Protein AF-A0A958V878-F1 (afdb_monomer)

Structure (mmCIF, N/CA/C/O backbone):
data_AF-A0A958V878-F1
#
_entry.id   AF-A0A958V878-F1
#
loop_
_atom_site.group_PDB
_atom_site.id
_atom_site.type_symbol
_atom_site.label_atom_id
_atom_site.label_alt_id
_atom_site.label_comp_id
_atom_site.label_asym_id
_atom_site.label_entity_id
_atom_site.label_seq_id
_atom_site.pdbx_PDB_ins_code
_atom_site.Cartn_x
_atom_site.Cartn_y
_atom_site.Cartn_z
_atom_site.occupancy
_atom_site.B_iso_or_equiv
_atom_site.auth_seq_id
_atom_site.auth_comp_id
_atom_site.auth_asym_id
_atom_site.auth_atom_id
_atom_site.pdbx_PDB_model_num
ATOM 1 N N . ILE A 1 1 ? 2.486 12.065 -11.663 1.00 45.41 1 ILE A N 1
ATOM 2 C CA . ILE A 1 1 ? 2.608 10.597 -11.850 1.00 45.41 1 ILE A CA 1
ATOM 3 C C . ILE A 1 1 ? 2.462 10.204 -13.326 1.00 45.41 1 ILE A C 1
ATOM 5 O O . ILE A 1 1 ? 3.301 9.471 -13.817 1.00 45.41 1 ILE A O 1
ATOM 9 N N . ASN A 1 2 ? 1.481 10.728 -14.076 1.00 47.25 2 ASN A N 1
ATOM 10 C CA . ASN A 1 2 ? 1.229 10.282 -15.460 1.00 47.25 2 ASN A CA 1
ATOM 11 C C . ASN A 1 2 ? 2.296 10.671 -16.518 1.00 47.25 2 ASN A C 1
ATOM 13 O O . ASN A 1 2 ? 2.344 10.051 -17.570 1.00 47.25 2 ASN A O 1
ATOM 17 N N . TYR A 1 3 ? 3.134 11.688 -16.274 1.00 46.81 3 TYR A N 1
ATOM 18 C CA . TYR A 1 3 ? 4.093 12.187 -17.277 1.00 46.81 3 TYR A CA 1
ATOM 19 C C . TYR A 1 3 ? 5.394 11.365 -17.330 1.00 46.81 3 TYR A C 1
ATOM 21 O O . TYR A 1 3 ? 5.885 11.078 -18.412 1.00 46.81 3 TYR A O 1
ATOM 29 N N . GLU A 1 4 ? 5.905 10.920 -16.176 1.00 50.88 4 GLU A N 1
ATOM 30 C CA . GLU A 1 4 ? 7.129 10.100 -16.089 1.00 50.88 4 GLU A CA 1
ATOM 31 C C . GLU A 1 4 ? 6.907 8.671 -16.604 1.00 50.88 4 GLU A C 1
ATOM 33 O O . GLU A 1 4 ? 7.800 8.091 -17.207 1.00 50.88 4 GLU A O 1
ATOM 38 N N . MET A 1 5 ? 5.697 8.118 -16.435 1.00 53.00 5 MET A N 1
ATOM 39 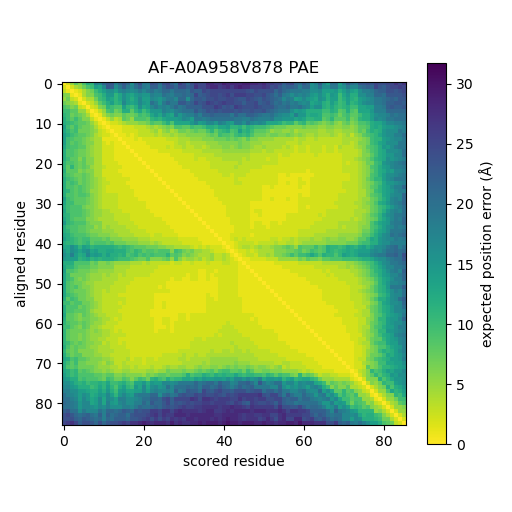C CA . MET A 1 5 ? 5.340 6.799 -16.981 1.00 53.00 5 MET A CA 1
ATOM 40 C C . MET A 1 5 ? 5.160 6.806 -18.506 1.00 53.00 5 MET A C 1
ATOM 42 O O . MET A 1 5 ? 5.332 5.771 -19.139 1.00 53.00 5 MET A O 1
ATOM 46 N N . ALA A 1 6 ? 4.814 7.952 -19.101 1.00 52.78 6 ALA A N 1
ATOM 47 C CA . ALA A 1 6 ? 4.545 8.068 -20.535 1.00 52.78 6 ALA A CA 1
ATOM 48 C C . ALA A 1 6 ? 5.819 8.119 -21.398 1.00 52.78 6 ALA A C 1
ATOM 50 O O . ALA A 1 6 ? 5.737 7.885 -22.601 1.00 52.78 6 ALA A O 1
ATOM 51 N N . SER A 1 7 ? 6.980 8.419 -20.804 1.00 53.56 7 SER A N 1
ATOM 52 C CA . SER A 1 7 ? 8.278 8.439 -21.493 1.00 53.56 7 SER A CA 1
ATOM 53 C C . SER A 1 7 ? 9.055 7.124 -21.395 1.00 53.56 7 SER A C 1
ATOM 55 O O . SER A 1 7 ? 10.128 7.024 -21.981 1.00 53.56 7 SER A O 1
ATOM 57 N N . LEU A 1 8 ? 8.557 6.133 -20.645 1.00 61.22 8 LEU A N 1
ATOM 58 C CA . LEU A 1 8 ? 9.184 4.815 -20.571 1.00 61.22 8 LEU A CA 1
ATOM 59 C C . LEU A 1 8 ? 8.881 4.008 -21.824 1.00 61.22 8 LEU A C 1
ATOM 61 O O . LEU A 1 8 ? 7.718 3.779 -22.162 1.00 61.22 8 LEU A O 1
ATOM 65 N N . GLU A 1 9 ? 9.927 3.489 -22.457 1.00 61.84 9 GLU A N 1
ATOM 66 C CA . GLU A 1 9 ? 9.762 2.391 -23.396 1.00 61.84 9 GLU A CA 1
ATOM 67 C C . GLU A 1 9 ? 9.216 1.172 -22.644 1.00 61.84 9 GLU A C 1
ATOM 69 O O . GLU A 1 9 ? 9.873 0.553 -21.799 1.00 61.84 9 GLU A O 1
ATOM 74 N N . VAL A 1 10 ? 7.960 0.839 -22.933 1.00 64.69 10 VAL A N 1
ATOM 75 C CA 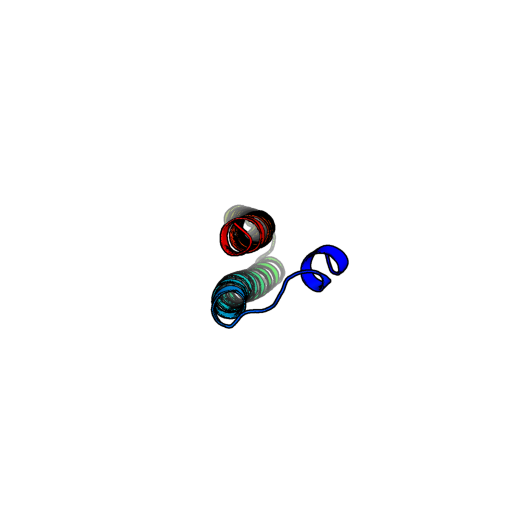. VAL A 1 10 ? 7.306 -0.349 -22.391 1.00 64.69 10 VAL A CA 1
ATOM 76 C C . VAL A 1 10 ? 7.832 -1.563 -23.156 1.00 64.69 10 VAL A C 1
ATOM 78 O O . VAL A 1 10 ? 7.265 -1.970 -24.170 1.00 64.69 10 VAL A O 1
ATOM 81 N N . THR A 1 11 ? 8.931 -2.142 -22.677 1.00 75.06 11 THR A N 1
ATOM 82 C CA . THR A 1 11 ? 9.393 -3.463 -23.109 1.00 75.06 11 THR A CA 1
ATOM 83 C C . THR A 1 11 ? 8.580 -4.553 -22.394 1.00 75.06 11 THR A C 1
ATOM 85 O O . THR A 1 11 ? 7.939 -4.292 -21.368 1.00 75.06 11 THR A O 1
ATOM 88 N N . PRO A 1 12 ? 8.576 -5.800 -22.895 1.00 78.75 12 PRO A N 1
ATOM 89 C CA . PRO A 1 12 ? 7.933 -6.917 -22.202 1.00 78.75 12 PRO A CA 1
ATOM 90 C C . PRO A 1 12 ? 8.422 -7.092 -20.754 1.00 78.75 12 PRO A C 1
ATOM 92 O O . PRO A 1 12 ? 7.635 -7.410 -19.861 1.00 78.75 12 PRO A O 1
ATOM 95 N N . GLU A 1 13 ? 9.709 -6.846 -20.506 1.00 75.25 13 GLU A N 1
ATOM 96 C CA . GLU A 1 13 ? 10.329 -6.930 -19.187 1.00 75.25 13 GLU A CA 1
ATOM 97 C C . GLU A 1 13 ? 9.857 -5.800 -18.267 1.00 75.25 13 GLU A C 1
ATOM 99 O O . GLU A 1 13 ? 9.444 -6.075 -17.138 1.00 75.25 13 GLU A O 1
ATOM 104 N N . THR A 1 14 ? 9.857 -4.545 -18.739 1.00 76.62 14 THR A N 1
ATOM 105 C CA . THR A 1 14 ? 9.415 -3.401 -17.923 1.00 76.62 14 THR A CA 1
ATOM 106 C C . THR A 1 14 ? 7.919 -3.475 -17.622 1.00 76.62 14 THR A C 1
ATOM 108 O O . THR A 1 14 ? 7.499 -3.193 -16.498 1.00 76.62 14 THR A O 1
ATOM 111 N N . LYS A 1 15 ? 7.120 -3.981 -18.570 1.00 83.44 15 LYS A N 1
ATOM 112 C CA . LYS A 1 15 ? 5.699 -4.278 -18.368 1.00 83.44 15 LYS A CA 1
ATOM 113 C C . LYS A 1 15 ? 5.466 -5.319 -17.275 1.00 83.44 15 LYS A C 1
ATOM 115 O O . LYS A 1 15 ? 4.630 -5.104 -16.406 1.00 83.44 15 LYS A O 1
ATOM 120 N N . LYS A 1 16 ? 6.221 -6.422 -17.275 1.00 87.00 16 LYS A N 1
ATOM 121 C CA . LYS A 1 16 ? 6.076 -7.475 -16.257 1.00 87.00 16 LYS A CA 1
ATOM 122 C C . LYS A 1 16 ? 6.374 -6.958 -14.847 1.00 87.00 16 LYS A C 1
ATOM 124 O O . LYS A 1 16 ? 5.691 -7.339 -13.899 1.00 87.00 16 LYS A O 1
ATOM 129 N N . VAL A 1 17 ? 7.390 -6.104 -14.706 1.00 85.56 17 VAL A N 1
ATOM 130 C CA . VAL A 1 17 ? 7.714 -5.455 -13.427 1.00 85.56 17 VAL A CA 1
ATOM 131 C C . VAL A 1 17 ? 6.572 -4.533 -12.999 1.00 85.56 17 VAL A C 1
ATOM 133 O O . VAL A 1 17 ? 6.098 -4.641 -11.869 1.00 85.56 17 VAL A O 1
ATOM 136 N N . LEU A 1 18 ? 6.084 -3.685 -13.908 1.00 86.56 18 LEU A N 1
ATOM 137 C CA . LEU A 1 18 ? 4.966 -2.779 -13.645 1.00 86.56 18 LEU A CA 1
ATOM 138 C C . LEU A 1 18 ? 3.709 -3.536 -13.194 1.00 86.56 18 LEU A C 1
ATOM 140 O O . LEU A 1 18 ? 3.133 -3.193 -12.162 1.00 86.56 18 LEU A O 1
ATOM 144 N N . ASP A 1 19 ? 3.324 -4.586 -13.920 1.00 89.25 19 ASP A N 1
ATOM 145 C CA . ASP A 1 19 ? 2.142 -5.397 -13.617 1.00 89.25 19 ASP A CA 1
ATOM 146 C C . ASP A 1 19 ? 2.233 -6.005 -12.206 1.00 89.25 19 ASP A C 1
ATOM 148 O O . ASP A 1 19 ? 1.273 -5.930 -11.439 1.00 89.25 19 ASP A O 1
ATOM 152 N N . ALA A 1 20 ? 3.407 -6.511 -11.808 1.00 91.75 20 ALA A N 1
ATOM 153 C CA . ALA A 1 20 ? 3.620 -7.072 -10.473 1.00 91.75 20 ALA A CA 1
ATOM 154 C C . ALA A 1 20 ? 3.500 -6.025 -9.347 1.00 91.75 20 ALA A C 1
ATOM 156 O O . ALA A 1 20 ? 2.966 -6.319 -8.274 1.00 91.75 20 ALA A O 1
ATOM 157 N N . TYR A 1 21 ? 3.988 -4.798 -9.560 1.00 91.94 21 TYR A N 1
ATOM 158 C CA . TYR A 1 21 ? 3.823 -3.709 -8.589 1.00 91.94 21 TYR A CA 1
ATOM 159 C C . TYR A 1 21 ? 2.361 -3.264 -8.485 1.00 91.94 21 TYR A C 1
ATOM 161 O O . TYR A 1 21 ? 1.844 -3.094 -7.377 1.00 91.94 21 TYR A O 1
ATOM 169 N N . LEU A 1 22 ? 1.679 -3.110 -9.622 1.00 89.50 22 LEU A N 1
ATOM 170 C CA . LEU A 1 22 ? 0.272 -2.715 -9.661 1.00 89.50 22 LEU A CA 1
ATOM 171 C C . LEU A 1 22 ? -0.638 -3.768 -9.020 1.00 89.50 22 LEU A C 1
ATOM 173 O O . LEU A 1 22 ? -1.564 -3.398 -8.299 1.00 89.50 22 LEU A O 1
ATOM 177 N N . GLU A 1 23 ? -0.346 -5.057 -9.202 1.00 96.25 23 GLU A N 1
ATOM 178 C CA . GLU A 1 23 ? -1.056 -6.150 -8.532 1.00 96.25 23 GLU A CA 1
ATOM 179 C C . GLU A 1 23 ? -0.941 -6.038 -7.003 1.00 96.25 23 GLU A C 1
ATOM 181 O O . GLU A 1 23 ? -1.953 -6.041 -6.300 1.00 96.25 23 GLU A O 1
ATOM 186 N N . LYS A 1 24 ? 0.271 -5.832 -6.469 1.00 96.38 24 LYS A N 1
ATOM 187 C CA . LYS A 1 24 ? 0.480 -5.636 -5.021 1.00 96.38 24 LYS A CA 1
ATOM 188 C C . LYS A 1 24 ? -0.257 -4.406 -4.485 1.00 96.38 24 LYS A C 1
ATOM 190 O O . LYS A 1 24 ? -0.869 -4.466 -3.419 1.00 96.38 24 LYS A O 1
ATOM 195 N N . VAL A 1 25 ? -0.236 -3.293 -5.221 1.00 95.69 25 VAL A N 1
ATOM 196 C CA . VAL A 1 25 ? -0.981 -2.077 -4.849 1.00 95.69 25 VAL A CA 1
ATOM 197 C C . VAL A 1 25 ? -2.491 -2.327 -4.871 1.00 95.69 25 VAL A C 1
ATOM 199 O O . VAL A 1 25 ? -3.204 -1.821 -3.998 1.00 95.69 25 VAL A O 1
ATOM 202 N N . ALA A 1 26 ? -2.993 -3.114 -5.826 1.00 95.94 26 ALA A N 1
ATOM 203 C CA . ALA A 1 26 ? -4.403 -3.480 -5.905 1.00 95.94 26 ALA A CA 1
ATOM 204 C C . ALA A 1 26 ? -4.836 -4.338 -4.707 1.00 95.94 26 ALA A C 1
ATOM 206 O O . ALA A 1 26 ? -5.875 -4.048 -4.111 1.00 95.94 26 ALA A O 1
ATOM 207 N N . LEU A 1 27 ? -4.014 -5.312 -4.300 1.00 97.94 27 LEU A N 1
ATOM 208 C CA . LEU A 1 27 ? -4.246 -6.125 -3.101 1.00 97.94 27 LEU A CA 1
ATOM 209 C C . LEU A 1 27 ? -4.318 -5.254 -1.842 1.00 97.94 27 LEU A C 1
ATOM 211 O O . LEU A 1 27 ? -5.326 -5.269 -1.139 1.00 97.94 27 LEU A O 1
ATOM 215 N N . LEU A 1 28 ? -3.323 -4.390 -1.618 1.00 98.31 28 LEU A N 1
ATOM 216 C CA . LEU A 1 28 ? -3.339 -3.472 -0.475 1.00 98.31 28 LEU A CA 1
ATOM 217 C C . LEU A 1 28 ? -4.533 -2.506 -0.528 1.00 98.31 28 LEU A C 1
ATOM 219 O O . LEU A 1 28 ? -5.087 -2.139 0.503 1.00 98.31 28 LEU A O 1
ATOM 223 N N . THR A 1 29 ? -4.973 -2.097 -1.718 1.00 97.38 29 THR A N 1
ATOM 224 C CA . THR A 1 29 ? -6.170 -1.257 -1.864 1.00 97.38 29 THR A CA 1
ATOM 225 C C . THR A 1 29 ? -7.445 -2.006 -1.471 1.00 97.38 29 THR A C 1
ATOM 227 O O . THR A 1 29 ? -8.338 -1.407 -0.871 1.00 97.38 29 THR A O 1
ATOM 230 N N . ALA A 1 30 ? -7.549 -3.297 -1.794 1.00 98.31 30 ALA A N 1
ATOM 231 C CA . ALA A 1 30 ? -8.661 -4.134 -1.356 1.00 98.31 30 ALA A CA 1
ATOM 232 C C . ALA A 1 30 ? -8.652 -4.306 0.172 1.00 98.31 30 ALA A C 1
ATOM 234 O O . ALA A 1 30 ? -9.677 -4.074 0.813 1.00 98.31 30 ALA A O 1
ATOM 235 N N . ASP A 1 31 ? -7.488 -4.582 0.762 1.00 98.12 31 ASP A N 1
ATOM 236 C CA . ASP A 1 31 ? -7.327 -4.696 2.216 1.00 98.12 31 ASP A CA 1
ATOM 237 C C . ASP A 1 31 ? -7.710 -3.403 2.942 1.00 98.12 31 ASP A C 1
ATOM 239 O O . ASP A 1 31 ? -8.429 -3.435 3.938 1.00 98.12 31 ASP A O 1
ATOM 243 N N . TYR A 1 32 ? -7.312 -2.245 2.410 1.00 98.31 32 TYR A N 1
ATOM 244 C CA . TYR A 1 32 ? -7.707 -0.944 2.952 1.00 98.31 32 TYR A CA 1
ATOM 245 C C . TYR A 1 32 ? -9.231 -0.767 2.983 1.00 98.31 32 TYR A C 1
ATOM 247 O O . TYR A 1 32 ? -9.781 -0.273 3.969 1.00 98.31 32 TYR A O 1
ATOM 255 N N . LYS A 1 33 ? -9.928 -1.174 1.912 1.00 98.12 33 LYS A N 1
ATOM 256 C CA . LYS A 1 33 ? -11.396 -1.102 1.845 1.00 98.12 33 LYS A CA 1
ATOM 257 C C . LYS A 1 33 ? -12.041 -1.998 2.898 1.00 98.12 33 LYS A C 1
ATOM 259 O O . LYS A 1 33 ? -12.976 -1.555 3.558 1.00 98.12 33 LYS A O 1
ATOM 264 N N . ASN A 1 34 ? -11.512 -3.205 3.090 1.00 97.75 34 ASN A N 1
ATOM 265 C CA . ASN A 1 34 ? -11.994 -4.137 4.109 1.00 97.75 34 ASN A CA 1
ATOM 266 C C . ASN A 1 34 ? -11.795 -3.573 5.523 1.00 97.75 34 ASN A C 1
ATOM 268 O O . ASN A 1 34 ? -12.746 -3.530 6.298 1.00 97.75 34 ASN A O 1
ATOM 272 N N . LEU A 1 35 ? -10.604 -3.050 5.829 1.00 97.31 35 LEU A N 1
ATOM 273 C CA . LEU A 1 35 ? -10.306 -2.416 7.119 1.00 97.31 35 LEU A CA 1
ATOM 274 C C . LEU A 1 35 ? -11.181 -1.180 7.377 1.00 97.31 35 LEU A C 1
ATOM 276 O O . LEU A 1 35 ? -11.604 -0.939 8.503 1.00 97.31 35 LEU A O 1
ATOM 280 N N . THR A 1 36 ? -11.486 -0.400 6.338 1.00 96.62 36 THR A N 1
ATOM 281 C CA . THR A 1 36 ? -12.364 0.779 6.449 1.00 96.62 36 THR A CA 1
ATOM 282 C C . THR A 1 36 ? -13.819 0.379 6.702 1.00 96.62 36 THR A C 1
ATOM 284 O O . THR A 1 36 ? -14.517 1.037 7.478 1.00 96.62 36 THR A O 1
ATOM 287 N N . ALA A 1 37 ? -14.284 -0.704 6.073 1.00 97.00 37 ALA A N 1
ATOM 288 C CA . ALA A 1 37 ? -15.596 -1.275 6.357 1.00 97.00 37 ALA A CA 1
ATOM 289 C C . ALA A 1 37 ? -15.663 -1.790 7.804 1.00 97.00 37 ALA A C 1
ATOM 291 O O . ALA A 1 37 ? -16.599 -1.452 8.524 1.00 97.00 37 ALA A O 1
ATOM 292 N N . GLU A 1 38 ? -14.628 -2.503 8.258 1.00 95.50 38 GLU A N 1
ATOM 293 C CA . GLU A 1 38 ? -14.530 -2.992 9.636 1.00 95.50 38 GLU A CA 1
ATOM 294 C C . GLU A 1 38 ? -14.517 -1.843 10.657 1.00 95.50 38 GLU A C 1
ATOM 296 O O . GLU A 1 38 ? -15.240 -1.900 11.649 1.00 95.50 38 GLU A O 1
ATOM 301 N N . LEU A 1 39 ? -13.764 -0.768 10.390 1.00 94.56 39 LEU A N 1
ATOM 302 C CA . LEU A 1 39 ? -13.753 0.447 11.214 1.00 94.56 39 LEU A CA 1
ATOM 303 C C . LEU A 1 39 ? -15.149 1.077 11.312 1.00 94.56 39 LEU A C 1
ATOM 305 O O . LEU A 1 39 ? -15.551 1.544 12.376 1.00 94.56 39 LEU A O 1
ATOM 309 N N . SER A 1 40 ? -15.884 1.098 10.198 1.00 93.94 40 SER A N 1
ATOM 310 C CA . SER A 1 40 ? -17.233 1.669 10.140 1.00 93.94 40 SER A CA 1
ATOM 311 C C . SER A 1 40 ? -18.250 0.836 10.926 1.00 93.94 40 SER A C 1
ATOM 313 O O . SER A 1 40 ? -19.190 1.396 11.482 1.00 93.94 40 SER A O 1
ATOM 315 N N . GLU A 1 41 ? -18.067 -0.486 10.980 1.00 95.19 41 GLU A N 1
ATOM 316 C CA . GLU A 1 41 ? -18.954 -1.413 11.690 1.00 95.19 41 GLU A CA 1
ATOM 317 C C . GLU A 1 41 ? -18.640 -1.496 13.191 1.00 95.19 41 GLU A C 1
ATOM 319 O O . GLU A 1 41 ? -19.547 -1.437 14.021 1.00 95.19 41 GLU A O 1
ATOM 324 N N . LYS A 1 42 ? -17.359 -1.630 13.553 1.00 91.25 42 LYS A N 1
ATOM 325 C CA . LYS A 1 42 ? -16.920 -1.879 14.937 1.00 91.25 42 LYS A CA 1
ATOM 326 C C . LYS A 1 42 ? -16.595 -0.605 15.717 1.00 91.25 42 LYS A C 1
ATOM 328 O O . LYS A 1 42 ? -16.481 -0.655 16.941 1.00 91.25 42 LYS A O 1
ATOM 333 N N . GLY A 1 43 ? -16.464 0.529 15.030 1.00 85.00 43 GLY A N 1
ATOM 334 C CA . GLY A 1 43 ? -15.977 1.773 15.613 1.00 85.00 43 GLY A CA 1
ATOM 335 C C . GLY A 1 43 ? -14.453 1.799 15.748 1.00 85.00 43 GLY A C 1
ATOM 336 O O . GLY A 1 43 ? -13.745 0.901 15.295 1.00 85.00 43 GLY A O 1
ATOM 337 N N . ILE A 1 44 ? -13.935 2.874 16.347 1.00 89.94 44 ILE A N 1
ATOM 338 C CA . ILE A 1 44 ? -12.491 3.109 16.457 1.00 89.94 44 ILE A CA 1
ATOM 339 C C . ILE A 1 44 ? -11.852 2.049 17.361 1.00 89.94 44 ILE A C 1
ATOM 341 O O . ILE A 1 44 ? -12.100 2.018 18.564 1.00 89.94 44 ILE A O 1
ATOM 345 N N . ASP A 1 45 ? -10.975 1.239 16.771 1.00 92.88 45 ASP A N 1
ATOM 346 C CA . ASP A 1 45 ? -10.125 0.261 17.446 1.00 92.88 45 ASP A CA 1
ATOM 347 C C . ASP A 1 45 ? -8.663 0.507 17.045 1.00 92.88 45 ASP A C 1
ATOM 349 O O . ASP A 1 45 ? -8.345 0.674 15.864 1.00 92.88 45 ASP A O 1
ATOM 353 N N . GLU A 1 46 ? -7.763 0.546 18.030 1.00 95.31 46 GLU A N 1
ATOM 354 C CA . GLU A 1 46 ? -6.343 0.859 17.824 1.00 95.31 46 GLU A CA 1
ATOM 355 C C . GLU A 1 46 ? -5.673 -0.086 16.815 1.00 95.31 46 GLU A C 1
ATOM 357 O O . GLU A 1 46 ? -4.844 0.345 16.011 1.00 95.31 46 GLU A O 1
ATOM 362 N N . LYS A 1 47 ? -6.054 -1.368 16.796 1.00 95.94 47 LYS A N 1
ATOM 363 C CA . LYS A 1 47 ? -5.490 -2.347 15.861 1.00 95.94 47 LYS A CA 1
ATOM 364 C C . LYS A 1 47 ? -5.947 -2.063 14.438 1.00 95.94 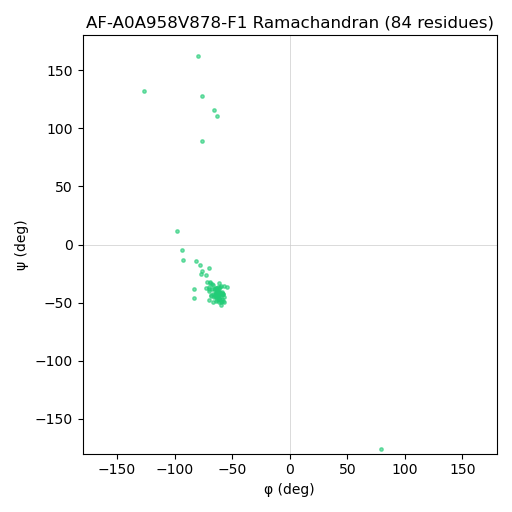47 LYS A C 1
ATOM 366 O O . LYS A 1 47 ? -5.126 -2.148 13.527 1.00 95.94 47 LYS A O 1
ATOM 371 N N . ILE A 1 48 ? -7.215 -1.688 14.247 1.00 95.88 48 ILE A N 1
ATOM 372 C CA . ILE A 1 48 ? -7.745 -1.318 12.926 1.00 95.88 48 ILE A CA 1
ATOM 373 C C . ILE A 1 48 ? -7.051 -0.049 12.417 1.00 95.88 48 ILE A C 1
ATOM 375 O O . ILE A 1 48 ? -6.614 -0.006 11.266 1.00 95.88 48 ILE A O 1
ATOM 379 N N . ILE A 1 49 ? -6.875 0.963 13.274 1.00 96.94 49 ILE A N 1
ATOM 380 C CA . ILE A 1 49 ? -6.157 2.195 12.912 1.00 96.94 49 ILE A CA 1
ATOM 381 C C . ILE A 1 49 ? -4.702 1.898 12.535 1.00 96.94 49 ILE A C 1
ATOM 383 O O . ILE A 1 49 ? -4.240 2.349 11.486 1.00 96.94 49 ILE A O 1
ATOM 387 N N . ASN A 1 50 ? -3.993 1.095 13.331 1.00 98.06 50 ASN A N 1
ATOM 388 C CA . ASN A 1 50 ? -2.617 0.704 13.028 1.00 98.06 50 ASN A CA 1
ATOM 389 C C . ASN A 1 50 ? -2.526 -0.076 11.708 1.00 98.06 50 ASN A C 1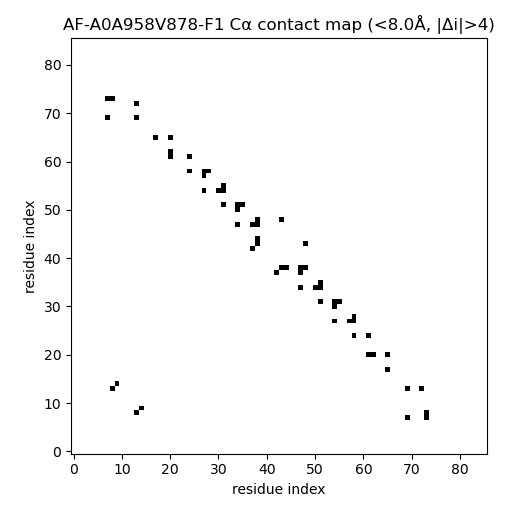
ATOM 391 O O . ASN A 1 50 ? -1.659 0.219 10.888 1.00 98.06 50 ASN A O 1
ATOM 395 N N . ALA A 1 51 ? -3.454 -1.001 11.447 1.00 97.94 51 ALA A N 1
ATOM 396 C CA . ALA A 1 51 ? -3.505 -1.740 10.188 1.00 97.94 51 ALA A CA 1
ATOM 397 C C . ALA A 1 51 ? -3.747 -0.820 8.975 1.00 97.94 51 ALA A C 1
ATOM 399 O O . ALA A 1 51 ? -3.097 -0.980 7.940 1.00 97.94 51 ALA A O 1
ATOM 400 N N . LEU A 1 52 ? -4.628 0.180 9.102 1.00 98.06 52 LEU A N 1
ATOM 401 C CA . LEU A 1 52 ? -4.865 1.186 8.061 1.00 98.06 52 LEU A CA 1
ATOM 402 C C . LEU A 1 52 ? -3.610 2.026 7.786 1.00 98.06 52 LEU A C 1
ATOM 404 O O . LEU A 1 52 ? -3.259 2.234 6.623 1.00 98.06 52 LEU A O 1
ATOM 408 N N . ILE A 1 53 ? -2.914 2.477 8.834 1.00 98.25 53 ILE A N 1
ATOM 409 C CA . ILE A 1 53 ? -1.658 3.232 8.707 1.00 98.25 53 ILE A CA 1
ATOM 410 C C . ILE A 1 53 ? -0.600 2.382 8.000 1.00 98.25 53 ILE A C 1
ATOM 412 O O . ILE A 1 53 ? -0.009 2.837 7.020 1.00 98.25 53 ILE A O 1
ATOM 416 N N . THR A 1 54 ? -0.399 1.137 8.441 1.00 98.50 54 THR A N 1
ATOM 417 C CA . THR A 1 54 ? 0.557 0.213 7.819 1.00 98.50 54 THR A CA 1
ATOM 418 C C . THR A 1 54 ? 0.225 -0.027 6.349 1.00 98.50 54 THR A C 1
ATOM 420 O O . THR A 1 54 ? 1.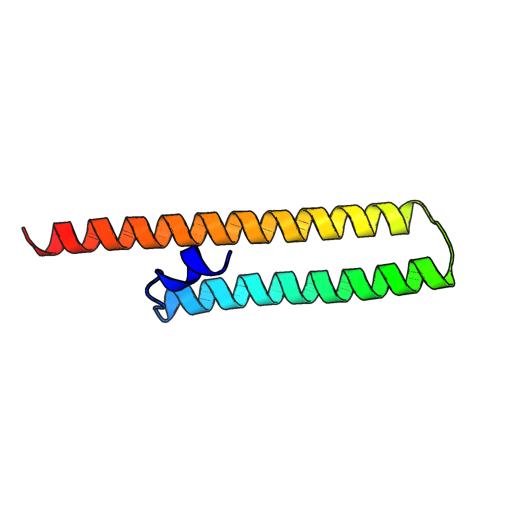115 0.020 5.503 1.00 98.50 54 THR A O 1
ATOM 423 N N . ASN A 1 55 ? -1.051 -0.215 6.007 1.00 98.50 55 ASN A N 1
ATOM 424 C CA . ASN A 1 55 ? -1.470 -0.389 4.620 1.00 98.50 55 ASN A CA 1
ATOM 425 C C . ASN A 1 55 ? -1.087 0.818 3.744 1.00 98.50 55 ASN A C 1
ATOM 427 O O . ASN A 1 55 ? -0.518 0.651 2.663 1.00 98.50 55 ASN A O 1
ATOM 431 N N . LEU A 1 56 ? -1.353 2.037 4.223 1.00 98.44 56 LEU A N 1
ATOM 432 C CA . LEU A 1 56 ? -1.000 3.266 3.511 1.00 98.44 56 LEU A CA 1
ATOM 433 C C . LEU A 1 56 ? 0.518 3.419 3.349 1.00 98.44 56 LEU A C 1
ATOM 435 O O . LEU A 1 56 ? 0.976 3.790 2.268 1.00 98.44 56 LEU A O 1
ATOM 439 N N . GLN A 1 57 ? 1.295 3.094 4.386 1.00 98.50 57 GLN A N 1
ATOM 440 C CA . GLN A 1 57 ? 2.760 3.122 4.340 1.00 98.50 57 GLN A CA 1
ATOM 441 C C . GLN A 1 57 ? 3.313 2.142 3.300 1.00 98.50 57 GLN A C 1
ATOM 443 O O . GLN A 1 57 ? 4.132 2.536 2.472 1.00 98.50 57 GLN A O 1
ATOM 448 N N . LEU A 1 58 ? 2.817 0.901 3.280 1.00 98.31 58 LEU A N 1
ATOM 449 C CA . LEU A 1 58 ? 3.230 -0.112 2.305 1.00 98.31 58 LEU A CA 1
ATOM 450 C C . LEU A 1 58 ? 2.872 0.294 0.870 1.00 98.31 58 LEU A C 1
ATOM 452 O O . LEU A 1 58 ? 3.681 0.133 -0.041 1.00 98.31 58 LEU A O 1
ATOM 456 N N . ARG A 1 59 ? 1.681 0.869 0.655 1.00 97.44 59 ARG A N 1
ATOM 457 C CA . ARG A 1 59 ? 1.278 1.377 -0.668 1.00 97.44 59 ARG A CA 1
ATOM 458 C C . ARG A 1 59 ? 2.187 2.505 -1.137 1.00 97.44 59 ARG A C 1
ATOM 460 O O . ARG A 1 59 ? 2.592 2.506 -2.295 1.00 97.44 59 ARG A O 1
ATOM 467 N N . LEU A 1 60 ? 2.508 3.451 -0.257 1.00 96.56 60 LEU A N 1
ATOM 468 C CA . LEU A 1 60 ? 3.426 4.539 -0.581 1.00 96.56 60 LEU A CA 1
ATOM 469 C C . LEU A 1 60 ? 4.824 4.006 -0.914 1.00 96.56 60 LEU A C 1
ATOM 471 O O . LEU A 1 60 ? 5.401 4.422 -1.916 1.00 96.56 60 LEU A O 1
ATOM 475 N N . GLN A 1 61 ? 5.334 3.061 -0.122 1.00 96.69 61 GLN A N 1
ATOM 476 C CA . GLN A 1 61 ? 6.626 2.424 -0.362 1.00 96.69 61 GLN A CA 1
ATOM 477 C C . GLN A 1 61 ? 6.675 1.756 -1.743 1.00 96.69 61 GLN A C 1
ATOM 479 O O . GLN A 1 61 ? 7.588 2.039 -2.512 1.00 96.69 61 GLN A O 1
ATOM 484 N N . LEU A 1 62 ? 5.665 0.957 -2.105 1.00 95.38 62 LEU A N 1
ATOM 485 C CA . LEU A 1 62 ? 5.604 0.305 -3.420 1.00 95.38 62 LEU A CA 1
ATOM 486 C C . LEU A 1 62 ? 5.584 1.306 -4.580 1.00 95.38 62 LEU A C 1
ATOM 488 O O . LEU A 1 62 ? 6.169 1.042 -5.626 1.00 95.38 62 LEU A O 1
ATOM 492 N N . LEU A 1 63 ? 4.918 2.452 -4.416 1.00 91.69 63 LEU A N 1
ATOM 493 C CA . LEU A 1 63 ? 4.888 3.494 -5.446 1.00 91.69 63 LEU A CA 1
ATOM 494 C C . LEU A 1 63 ? 6.245 4.193 -5.601 1.00 91.69 63 LEU A C 1
ATOM 496 O O . LEU A 1 63 ? 6.623 4.540 -6.719 1.00 91.69 63 LEU A O 1
ATOM 500 N N . ILE A 1 64 ? 6.970 4.396 -4.499 1.00 91.25 64 ILE A N 1
ATOM 501 C CA . ILE A 1 64 ? 8.331 4.946 -4.522 1.00 91.25 64 ILE A CA 1
ATOM 502 C C . ILE A 1 64 ? 9.284 3.951 -5.190 1.00 91.25 64 ILE A C 1
ATOM 504 O O . ILE A 1 64 ? 9.968 4.325 -6.136 1.00 91.25 64 ILE A O 1
ATOM 508 N N . GLU A 1 65 ? 9.257 2.683 -4.775 1.00 91.44 65 GLU A N 1
ATOM 509 C CA . GLU A 1 65 ? 10.077 1.619 -5.368 1.00 91.44 65 GLU A CA 1
ATOM 510 C C . GLU A 1 65 ? 9.807 1.451 -6.865 1.00 91.44 65 GLU A C 1
ATOM 512 O O . GLU A 1 65 ? 10.744 1.311 -7.649 1.00 91.44 65 GLU A O 1
ATOM 517 N N . LEU A 1 66 ? 8.536 1.507 -7.281 1.00 88.62 66 LEU A N 1
ATOM 518 C CA . LEU A 1 66 ? 8.173 1.469 -8.6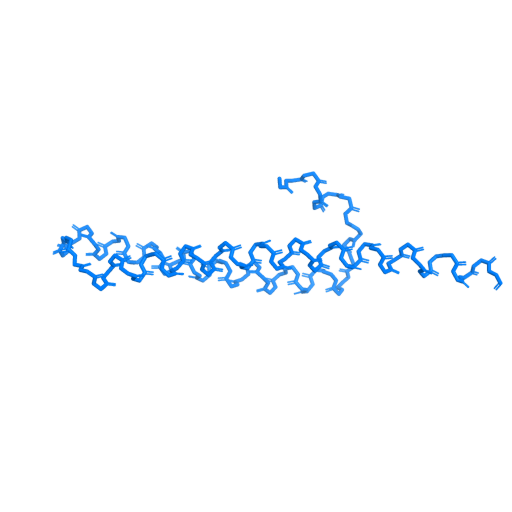94 1.00 88.62 66 LEU A CA 1
ATOM 519 C C . LEU A 1 66 ? 8.799 2.646 -9.446 1.00 88.62 66 LEU A C 1
ATOM 521 O O . LEU A 1 66 ? 9.436 2.442 -10.473 1.00 88.62 66 LEU A O 1
ATOM 525 N N . LYS A 1 67 ? 8.653 3.872 -8.934 1.00 85.12 67 LYS A N 1
ATOM 526 C CA . LYS A 1 67 ? 9.244 5.069 -9.548 1.00 85.12 67 LYS A CA 1
ATOM 527 C C . LYS A 1 67 ? 10.765 4.933 -9.688 1.00 85.12 67 LYS A C 1
ATOM 529 O O . LYS A 1 67 ? 11.305 5.233 -10.749 1.00 85.12 67 LYS A O 1
ATOM 534 N N . ASP A 1 68 ? 11.444 4.464 -8.647 1.00 87.81 68 ASP A N 1
ATOM 535 C CA . ASP A 1 68 ? 12.901 4.322 -8.644 1.00 87.81 68 ASP A CA 1
ATOM 536 C C . ASP A 1 68 ? 13.355 3.224 -9.621 1.00 87.81 68 ASP A C 1
ATOM 538 O O . ASP A 1 68 ? 14.232 3.466 -10.449 1.00 87.81 68 ASP A O 1
ATOM 542 N N . THR A 1 69 ? 12.662 2.081 -9.640 1.00 85.56 69 THR A N 1
ATOM 543 C CA . THR A 1 69 ? 12.905 0.988 -10.599 1.00 85.56 69 THR A CA 1
ATOM 544 C C . THR A 1 69 ? 12.755 1.468 -12.045 1.00 85.56 69 THR A C 1
ATOM 546 O O . THR A 1 69 ? 13.568 1.147 -12.910 1.00 85.56 69 THR A O 1
ATOM 549 N N . LEU A 1 70 ? 11.726 2.270 -12.329 1.00 80.06 70 LEU A N 1
ATOM 550 C CA . LEU A 1 70 ? 11.506 2.826 -13.663 1.00 80.06 70 LEU A CA 1
ATOM 551 C C . LEU A 1 70 ? 12.616 3.813 -14.068 1.00 80.06 70 LEU A C 1
ATOM 553 O O . LEU A 1 70 ? 13.064 3.797 -15.215 1.00 80.06 70 LEU A O 1
ATOM 557 N N . ASN A 1 71 ? 13.109 4.630 -13.135 1.00 80.94 71 ASN A N 1
ATOM 558 C CA . ASN A 1 71 ? 14.236 5.534 -13.384 1.00 80.94 71 ASN A CA 1
ATOM 559 C C . ASN A 1 71 ? 15.537 4.769 -13.695 1.00 80.94 71 ASN A C 1
ATOM 561 O O . ASN A 1 71 ? 16.263 5.127 -14.627 1.00 80.94 71 ASN A O 1
ATOM 565 N N . GLU A 1 72 ? 15.820 3.690 -12.965 1.00 82.19 72 GLU A N 1
ATOM 566 C CA . GLU A 1 72 ? 16.979 2.820 -13.215 1.00 82.19 72 GLU A CA 1
ATOM 567 C C . GLU A 1 72 ? 16.919 2.141 -14.593 1.00 82.19 72 GLU A C 1
ATOM 569 O O . GLU A 1 72 ? 17.922 2.059 -15.307 1.00 82.19 72 GLU A O 1
ATOM 574 N N . LEU A 1 73 ? 15.734 1.699 -15.015 1.00 77.00 73 LEU A N 1
ATOM 575 C CA . LEU A 1 73 ? 15.536 1.091 -16.332 1.00 77.00 73 LEU A CA 1
ATOM 576 C C . LEU A 1 73 ? 15.746 2.098 -17.472 1.00 77.00 73 LEU A C 1
ATOM 578 O O . LEU A 1 73 ? 16.434 1.785 -18.445 1.00 77.00 73 LEU A O 1
ATOM 582 N N . ASN A 1 74 ? 15.230 3.322 -17.327 1.00 69.75 74 ASN A N 1
ATOM 583 C CA . ASN A 1 74 ? 15.431 4.395 -18.305 1.00 69.75 74 ASN A CA 1
ATOM 584 C C . ASN A 1 74 ? 16.911 4.758 -18.470 1.00 69.75 74 ASN A C 1
ATOM 586 O O . ASN A 1 74 ? 17.411 4.848 -19.591 1.00 69.75 74 ASN A O 1
ATOM 590 N N . THR A 1 75 ? 17.631 4.930 -17.358 1.00 69.75 75 THR A N 1
ATOM 591 C CA . THR A 1 75 ? 19.072 5.230 -17.396 1.00 69.75 75 THR A CA 1
ATOM 592 C C . THR A 1 75 ? 19.872 4.083 -18.016 1.00 69.75 75 THR A C 1
ATOM 594 O O . THR A 1 75 ? 20.737 4.314 -18.859 1.00 69.75 75 THR A O 1
ATOM 597 N N . THR A 1 76 ? 19.547 2.830 -17.699 1.00 62.31 76 THR A N 1
ATOM 598 C CA . THR A 1 76 ? 20.225 1.663 -18.287 1.00 62.31 76 THR A CA 1
ATOM 599 C C . THR A 1 76 ? 20.051 1.585 -19.807 1.00 62.31 76 THR A C 1
ATOM 601 O O . THR A 1 76 ? 21.004 1.225 -20.502 1.00 62.31 76 THR A O 1
ATOM 604 N N . ASN A 1 77 ? 18.879 1.943 -20.342 1.00 58.19 77 ASN A N 1
ATOM 605 C CA . ASN A 1 77 ? 18.662 1.990 -21.791 1.00 58.19 77 ASN A CA 1
ATOM 606 C C . ASN A 1 77 ? 19.539 3.063 -22.456 1.00 58.19 77 ASN A C 1
ATOM 608 O O . ASN A 1 77 ? 20.223 2.754 -23.428 1.00 58.19 77 ASN A O 1
ATOM 612 N N . THR A 1 78 ? 19.652 4.260 -21.861 1.00 57.62 78 THR A N 1
ATOM 613 C CA . THR A 1 78 ? 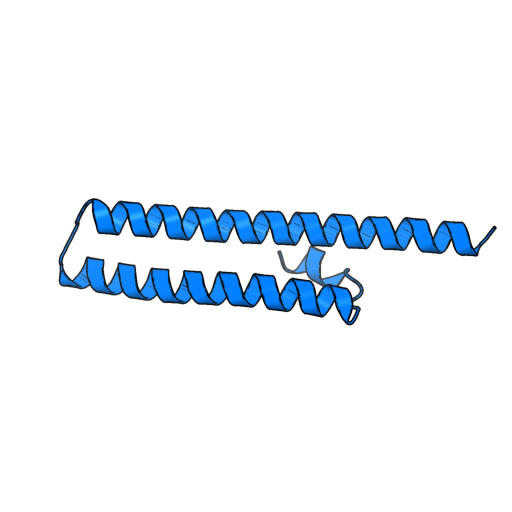20.522 5.322 -22.406 1.00 57.62 78 THR A CA 1
ATOM 614 C C . THR A 1 78 ? 22.000 4.917 -22.503 1.00 57.62 78 THR A C 1
ATOM 616 O O . THR A 1 78 ? 22.661 5.243 -23.484 1.00 57.62 78 THR A O 1
ATOM 619 N N . PHE A 1 79 ? 22.522 4.132 -21.550 1.00 56.41 79 PHE A N 1
ATOM 620 C CA . PHE A 1 79 ? 23.912 3.650 -21.598 1.00 56.41 79 PHE A CA 1
ATOM 621 C C . PHE A 1 79 ? 24.141 2.494 -22.585 1.00 56.41 79 PHE A C 1
ATOM 623 O O . PHE A 1 79 ? 25.269 2.294 -23.047 1.00 56.41 79 PHE A O 1
ATOM 630 N N . LYS A 1 80 ? 23.110 1.696 -22.896 1.00 53.16 80 LYS A N 1
ATOM 631 C CA . LYS A 1 80 ? 23.220 0.612 -23.886 1.00 53.16 80 LYS A CA 1
ATOM 632 C C . LYS A 1 80 ? 23.293 1.159 -25.310 1.00 53.16 80 LYS A C 1
ATOM 634 O O . LYS A 1 80 ? 24.087 0.639 -26.091 1.00 53.16 80 LYS A O 1
ATOM 639 N N . ASP A 1 81 ? 22.558 2.225 -25.611 1.00 49.69 81 ASP A N 1
ATOM 640 C CA . ASP A 1 81 ? 22.571 2.853 -26.938 1.00 49.69 81 ASP A CA 1
ATOM 641 C C . ASP A 1 81 ? 23.915 3.531 -27.262 1.00 49.69 81 ASP A C 1
ATOM 643 O O . ASP A 1 81 ? 24.396 3.459 -28.396 1.00 49.69 81 ASP A O 1
ATOM 647 N N . GLU A 1 82 ? 24.598 4.097 -26.261 1.00 49.00 82 GLU A N 1
ATOM 648 C CA . GLU A 1 82 ? 25.942 4.667 -26.446 1.00 49.00 82 GLU A CA 1
ATOM 649 C C . GLU A 1 82 ? 27.017 3.601 -26.706 1.00 49.00 82 GLU A C 1
ATOM 651 O O . GLU A 1 82 ? 27.947 3.838 -27.473 1.00 49.00 82 GLU A O 1
ATOM 656 N N . LYS A 1 83 ? 26.894 2.404 -26.117 1.00 47.53 83 LYS A N 1
ATOM 657 C CA . LYS A 1 83 ? 27.866 1.305 -26.284 1.00 47.53 83 LYS A CA 1
ATOM 658 C C . LYS A 1 83 ? 27.756 0.571 -27.620 1.00 47.53 83 LYS A C 1
ATOM 660 O O . LYS A 1 83 ? 28.722 -0.070 -28.017 1.00 47.53 83 LYS A O 1
ATOM 665 N N . VAL A 1 84 ? 26.604 0.628 -28.288 1.00 50.00 84 VAL A N 1
ATOM 666 C CA . VAL A 1 84 ? 26.391 -0.006 -29.605 1.00 50.00 84 VAL A CA 1
ATOM 667 C C . VAL A 1 84 ? 26.943 0.860 -30.749 1.00 50.00 84 VAL A C 1
ATOM 669 O O . VAL A 1 84 ? 27.145 0.362 -31.854 1.00 50.00 84 VAL A O 1
ATOM 672 N N . SER A 1 85 ? 27.252 2.132 -30.481 1.00 46.59 85 SER A N 1
ATOM 673 C CA . SER A 1 85 ? 27.760 3.085 -31.478 1.00 46.59 85 SER A CA 1
ATOM 674 C C . SER A 1 85 ? 29.291 3.257 -31.479 1.00 46.59 85 SER A C 1
ATOM 676 O O . SER A 1 85 ? 29.781 4.185 -32.124 1.00 46.59 85 SER A O 1
ATOM 678 N N . ILE A 1 86 ? 30.049 2.396 -30.783 1.00 39.91 86 ILE A N 1
ATOM 679 C CA . ILE A 1 86 ? 31.526 2.445 -30.708 1.00 39.91 86 ILE A CA 1
ATOM 680 C C . ILE A 1 86 ? 32.155 1.160 -31.241 1.00 39.91 86 ILE A C 1
ATOM 682 O O . ILE A 1 86 ? 31.688 0.072 -30.839 1.00 39.91 86 ILE A O 1
#

Nearest PDB structures (foldseek):
  7rye-assembly1_G  TM=8.626E-01  e=6.694E-01  Salmonella enterica subsp. enterica serovar Typhimurium
  6o3e-assembly1_A  TM=7.437E-01  e=2.125E+00  Mus musculus
  1dov-assembly1_A  TM=7.175E-01  e=2.435E+00  Mus musculus
  4igg-assembly1_A  TM=7.100E-01  e=2.435E+00  Homo sapiens

Sequence (86 aa):
INYEMASLEVTPETKKVLDAYLEKVALLTADYKNLTAELSEKGIDEKIINALITNLQLRLQLLIELKDTLNELNTTNTFKDEKVSI

Solvent-accessible surface area (backbone atoms only — not comparable to full-atom values): 4940 Å² total; per-residue (Å²): 119,75,69,72,63,68,72,54,82,79,43,77,67,56,44,55,54,50,52,55,52,51,50,53,46,49,52,46,51,50,51,47,51,52,50,51,51,48,39,70,73,74,42,96,44,73,67,56,54,50,51,48,52,51,43,53,51,53,46,51,50,53,55,50,52,49,53,51,53,52,52,54,53,54,53,53,50,59,58,52,60,60,60,74,76,109

Mean predicted aligned error: 8.06 Å

pLDDT: mean 82.0, std 18.19, range [39.91, 98.5]

Secondary structure (DSSP, 8-state):
-HHHHHTS---HHHHHHHHHHHHHHHHHHHHHHHHHHHHHHH---HHHHHHHHHHHHHHHHHHHHHHHHHHHHHHHHHHHHHHHT-

Radius of gyration: 18.3 Å; Cα contacts (8 Å, |Δi|>4): 32; chains: 1; bounding box: 50×20×49 Å

Foldseek 3Di:
DVPLVVPFDDDVVLVVVVVVLVVVLVVLVVVLVVLVVVCVVVPDDPVSVVSNVVSVVVNVVSVVVNSVVRVVVVVVVVVVVVVVVD

=== Feature glossary ===
The record interleaves many kinds of information about one protein. Here is each kind framed as the question it answers.

Q: What are the backbone torsion angles?
A: φ (phi) and ψ (psi) are the two rotatable backbone dihedrals per residue: φ is the C(i-1)–N–Cα–C torsion, ψ is the N–Cα–C–N(i+1) torsion, both in degrees on (−180°, 180°]. α-helical residues cluster near (−60°, −45°); β-strand residues near (−120°, +130°). A Ramachandran plot is simply a scatter of (φ, ψ) for every residue.

Q: What is the amino-acid chain?
A: This is the polypeptide sequence — one letter per residue, N-terminus first. Length ranges from a few dozen residues for small domains to over a thousand for large multi-domain proteins.

Q: How mobile is each atom in the crystal?
A: For experimental (PDB) structures, the B-factor (temperature factor) quantifies the positional spread of each atom in the crystal — a combination of thermal vibration and static disorder — in units of Å². High B-factors mark flexible loops or poorly resolved regions; low B-factors mark the rigid, well-ordered core.

Q: Are the domains correctly placed relative to each other?
A: Predicted Aligned Error (PAE) is an AlphaFold confidence matrix: entry (i, j) is the expected error in the position of residue j, in ångströms, when the prediction is superimposed on the true structure at residue i. Low PAE within a block of residues means that block is internally rigid and well-predicted; high PAE between two blocks means their relative placement is uncertain even if each block individually is confident.

Q: How confident is the AlphaFold model at each residue?
A: pLDDT is the predicted lDDT-Cα score: AlphaFold's confidence that the local environment of each residue (all inter-atomic distances within 15 Å) is correctly placed. It is a per-residue number between 0 and 100, with higher meaning more reliable.

Q: What family and function is it annotated with?
A: Functional a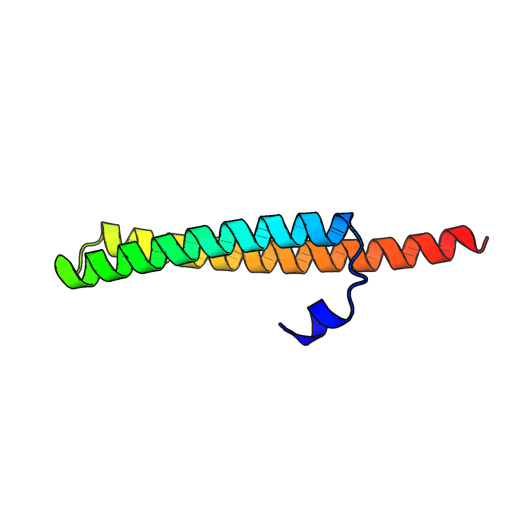nnotations link the protein to curated databases. InterPro entries identify conserved domains and families by matching the sequence against member-database signatures (Pfam, PROSITE, CDD, …). Gene Ontology (GO) terms describe molecular function, biological process, and cellular component in a controlled vocabulary. CATH places the structure in a hierarchical fold classification (Class/Architecture/Topology/Homologous-superfamily). The organism is the source species.

Q: How big and how compact is the whole molecule?
A: Three whole-structure scalars: the radius of gyration (RMS distance of Cα from centroid, in Å), the count of Cα–Cα contacts (pairs closer than 8 Å and separated by more than four residues in sequence — i.e. tertiary, not local, contacts), and the bounding-box dimensions. Together they distinguish compact globular folds from extended fibres or disordered chains.

Q: What known structures does this most resemble?
A: The Foldseek neighbor list gives the closest experimentally determined structures in the PDB, ranked by structural alignment. TM-score near 1 means near-identical fold; near 0.3 means only rough topology match. This is how one finds what a novel AlphaFold prediction most resembles in the solved-structure universe.

Q: Which residues are buried vs exposed?
A: SASA measures how much of the protein is reachable by solvent. It is computed by rolling a water-sized probe over the atomic surface and summing the exposed area (Å²). Per-residue SASA distinguishes core (buried, low SASA) from surface (exposed, high SASA) residues; total SASA is a whole-molecule size measure.

Q: Which residues are in helices, strands, or loops?
A: Eight-state secondary structure (DSSP): H is the canonical α-helix, G the tighter 3₁₀-helix, I the wider π-helix; E/B are β-structure, T and S are turns and bends, and '-' is everything else. DSSP derives these from the pattern of main-chain N–H···O=C hydrogen bonds, not from the sequence.

Q: Where is each backbone atom in 3D?
A: Structure coordinates are given as an mmCIF _atom_site loop: one row per atom with element, residue name, chain id, sequence number, and x/y/z position in Å. Only the four main-chain atoms per residue are included here; side chains are omitted to keep the record compact.

Q: What if only a Cα trace is available?
A: Three-state secondary structure (P-SEA) collapses the eight DSSP classes into helix (a), strand (b), and coil (c). P-SEA assigns these from Cα geometry alone — distances and angles — without requiring backbone oxygens, so it works on any Cα trace.

Q: What do the rendered images show?
A: The six renders are orthographic views along the three Cartesian axes in both directions. Representation (cartoon, sticks, or surface) and color scheme (sequence-rainbow or by-chain) vary across proteins so the training set covers all the common visualization conventions.

Q: What does the local fold look like, residue by residue?
A: Foldseek's 3Di representation compresses backbone geometry into a per-residue letter drawn from a learned twenty-state alphabet. It captures the tertiary interaction pattern around each residue — which residues are packed against it in space, regardless of where they are in sequence.

Q: What do the diagnostic plots show?
A: The contact map is a binary N×N matrix image: pixel (i, j) is dark where Cα_i and Cα_j are within 8 Å and |i−j|>4. Because the |i−j|>4 filter removes local helical contacts, off-diagonal stripes parallel to the main diagonal indicate parallel β-sheets; stripes perpendicular to it indicate antiparallel β-sheets. The Ramachandran plot scatters every residue's (φ, ψ) pair against 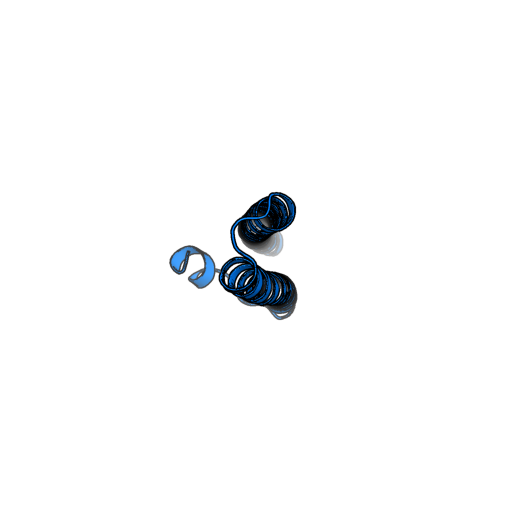the sterically allowed regions. The PAE heatmap renders the predicted-aligned-error matrix.